Protein AF-A0A7X0GQJ8-F1 (afdb_monomer_lite)

pLDDT: mean 84.43, std 13.4, range [57.69, 96.06]

Secondary structure (DSSP, 8-state):
-EEEEEE-S-HHHHHHHHHHHTT-TTEEEEEEE-SSTTHHHHH--

Structure (mmCIF, N/CA/C/O backbone):
data_AF-A0A7X0GQJ8-F1
#
_entry.id   AF-A0A7X0GQJ8-F1
#
loop_
_atom_site.group_PDB
_atom_site.id
_atom_site.type_symbol
_atom_site.label_atom_id
_atom_site.label_alt_id
_atom_site.label_comp_id
_atom_site.label_asym_id
_atom_site.label_entity_id
_atom_site.label_seq_id
_atom_site.pdbx_PDB_ins_code
_atom_site.Cartn_x
_atom_site.Cartn_y
_atom_site.Cartn_z
_atom_site.occupancy
_atom_site.B_iso_or_equiv
_atom_site.auth_seq_id
_atom_site.auth_comp_id
_atom_site.auth_asym_id
_atom_site.auth_atom_id
_atom_site.pdbx_PDB_model_num
ATOM 1 N N . MET A 1 1 ? -8.603 11.986 5.030 1.00 80.81 1 MET A N 1
ATOM 2 C CA . MET A 1 1 ? -8.347 10.724 4.315 1.00 80.81 1 MET A CA 1
ATOM 3 C C . MET A 1 1 ? -7.312 10.974 3.234 1.00 80.81 1 MET A C 1
ATOM 5 O O . MET A 1 1 ? -7.593 11.659 2.255 1.00 80.81 1 MET A O 1
ATOM 9 N N . ILE A 1 2 ? -6.096 10.506 3.488 1.00 91.81 2 ILE A N 1
ATOM 10 C CA . ILE A 1 2 ? -4.885 10.686 2.699 1.00 91.81 2 ILE A CA 1
ATOM 11 C C . ILE A 1 2 ? -4.575 9.332 2.062 1.00 91.81 2 ILE A C 1
ATOM 13 O O . ILE A 1 2 ? -4.412 8.333 2.758 1.00 91.81 2 ILE A O 1
ATOM 17 N N . ARG A 1 3 ? -4.512 9.298 0.731 1.00 90.81 3 ARG A N 1
ATOM 18 C CA . ARG A 1 3 ? -4.210 8.084 -0.035 1.00 90.81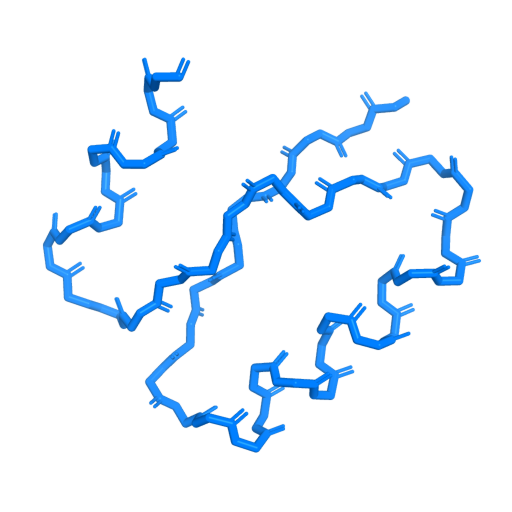 3 ARG A CA 1
ATOM 19 C C . ARG A 1 3 ? -2.714 8.043 -0.309 1.00 90.81 3 ARG A C 1
ATOM 21 O O . ARG A 1 3 ? -2.172 9.003 -0.856 1.00 90.81 3 ARG A O 1
ATOM 28 N N . VAL A 1 4 ? -2.056 6.956 0.076 1.00 90.31 4 VAL A N 1
ATOM 29 C CA . VAL A 1 4 ? -0.594 6.844 0.038 1.00 90.31 4 VAL A CA 1
ATOM 30 C C . VAL A 1 4 ? -0.178 5.646 -0.804 1.00 90.31 4 VAL A C 1
ATOM 32 O O . VAL A 1 4 ? -0.679 4.535 -0.633 1.00 90.31 4 VAL A O 1
ATOM 35 N N . LEU A 1 5 ? 0.777 5.876 -1.704 1.00 90.88 5 LEU A N 1
ATOM 36 C CA . LEU A 1 5 ? 1.543 4.814 -2.339 1.00 90.88 5 LEU A CA 1
ATOM 37 C C . LEU A 1 5 ? 2.769 4.530 -1.472 1.00 90.88 5 LEU A C 1
ATOM 39 O O . LEU A 1 5 ? 3.616 5.406 -1.289 1.00 90.88 5 LEU A O 1
ATOM 43 N N . LEU A 1 6 ? 2.873 3.310 -0.952 1.00 90.62 6 LEU A N 1
ATOM 44 C CA . LEU A 1 6 ? 4.001 2.911 -0.124 1.00 90.62 6 LEU A CA 1
ATOM 45 C C . LEU A 1 6 ? 5.098 2.276 -0.983 1.00 90.62 6 LEU A C 1
ATOM 47 O O . LEU A 1 6 ? 4.922 1.202 -1.561 1.00 90.62 6 LEU A O 1
ATOM 51 N N . VAL A 1 7 ? 6.248 2.943 -1.039 1.00 90.44 7 VAL A N 1
ATOM 52 C CA . VAL A 1 7 ? 7.381 2.547 -1.877 1.00 90.44 7 VAL A CA 1
ATOM 53 C C . VAL A 1 7 ? 8.564 2.178 -1.000 1.00 90.44 7 VAL A C 1
ATOM 55 O O . VAL A 1 7 ? 9.131 3.032 -0.324 1.00 90.44 7 VAL A O 1
ATOM 58 N N . GLU A 1 8 ? 8.946 0.905 -1.025 1.00 90.62 8 GLU A N 1
ATOM 59 C CA . GLU A 1 8 ? 10.151 0.425 -0.346 1.00 90.62 8 GLU A CA 1
ATOM 60 C C . GLU A 1 8 ? 10.679 -0.831 -1.054 1.00 90.62 8 GLU A C 1
ATOM 62 O O . GLU A 1 8 ? 9.919 -1.751 -1.345 1.00 90.62 8 GLU A O 1
ATOM 67 N N . GLN A 1 9 ? 11.981 -0.906 -1.304 1.00 89.38 9 GLN A N 1
ATOM 68 C CA . GLN A 1 9 ? 12.715 -2.072 -1.782 1.00 89.38 9 GLN A CA 1
ATOM 69 C C . GLN A 1 9 ? 12.652 -3.260 -0.807 1.00 89.38 9 GLN A C 1
ATOM 71 O O . GLN A 1 9 ? 12.426 -4.396 -1.231 1.00 89.38 9 GLN A O 1
ATOM 76 N N . THR A 1 10 ? 12.803 -3.042 0.500 1.00 92.44 10 THR A N 1
ATOM 77 C CA . THR A 1 10 ? 12.834 -4.134 1.482 1.00 92.44 10 THR A CA 1
ATOM 78 C C . THR A 1 10 ? 11.425 -4.527 1.905 1.00 92.44 10 THR A C 1
ATOM 80 O O . THR A 1 10 ? 10.720 -3.783 2.584 1.00 92.44 10 THR A O 1
ATOM 83 N N . ARG A 1 11 ? 11.020 -5.764 1.590 1.00 89.88 11 ARG A N 1
ATOM 84 C CA . ARG A 1 11 ? 9.679 -6.285 1.922 1.00 89.88 11 ARG A CA 1
ATOM 85 C C . ARG A 1 11 ? 9.337 -6.200 3.413 1.00 89.88 11 ARG A C 1
ATOM 87 O O . ARG A 1 11 ? 8.201 -5.891 3.750 1.00 89.88 11 ARG A O 1
ATOM 94 N N . LEU A 1 12 ? 10.302 -6.481 4.292 1.00 94.06 12 LEU A N 1
ATOM 95 C CA . LEU A 1 12 ? 10.094 -6.418 5.742 1.00 94.06 12 LEU A CA 1
ATOM 96 C C . LEU A 1 12 ? 9.782 -4.988 6.201 1.00 94.06 12 LEU A C 1
ATOM 98 O O . LEU A 1 12 ? 8.827 -4.771 6.938 1.00 94.06 12 LEU A O 1
ATOM 102 N N . VAL A 1 13 ? 10.574 -4.023 5.732 1.00 93.88 13 VAL A N 1
ATOM 103 C CA . VAL A 1 13 ? 10.424 -2.606 6.082 1.00 93.88 13 VAL A CA 1
ATOM 104 C C . VAL A 1 13 ? 9.113 -2.063 5.518 1.00 93.88 13 VAL A C 1
ATOM 106 O O . VAL A 1 13 ? 8.371 -1.390 6.227 1.00 93.88 13 VAL A O 1
ATOM 109 N N . ARG A 1 14 ? 8.765 -2.441 4.284 1.00 93.19 14 ARG A N 1
ATOM 110 C CA . ARG A 1 14 ? 7.477 -2.094 3.680 1.00 93.19 14 ARG A CA 1
ATOM 111 C C . ARG A 1 14 ? 6.293 -2.612 4.494 1.00 93.19 14 ARG A C 1
ATOM 113 O O . ARG A 1 14 ? 5.384 -1.851 4.797 1.00 93.19 14 ARG A O 1
ATOM 120 N N . GLY A 1 15 ? 6.337 -3.876 4.914 1.00 92.62 15 GLY A N 1
ATOM 121 C CA . GLY A 1 15 ? 5.297 -4.456 5.764 1.00 92.62 15 GLY A CA 1
ATOM 122 C C . GLY A 1 15 ? 5.180 -3.757 7.121 1.00 92.62 15 GLY A C 1
ATOM 123 O O . GLY A 1 15 ? 4.070 -3.544 7.602 1.00 92.62 15 GLY A O 1
ATOM 124 N N . ALA A 1 16 ? 6.305 -3.345 7.714 1.00 95.94 16 ALA A N 1
ATOM 125 C CA . ALA A 1 16 ? 6.306 -2.578 8.958 1.00 95.94 16 ALA A CA 1
ATOM 126 C C . ALA A 1 16 ? 5.643 -1.201 8.788 1.00 95.94 16 ALA A C 1
ATOM 128 O O . ALA A 1 16 ? 4.834 -0.809 9.625 1.00 95.94 16 ALA A O 1
ATOM 129 N N . PHE A 1 17 ? 5.924 -0.496 7.688 1.00 95.19 17 PHE A N 1
ATOM 130 C CA . PHE A 1 17 ? 5.255 0.769 7.383 1.00 95.19 17 PHE A CA 1
ATOM 131 C C . PHE A 1 17 ? 3.762 0.585 7.112 1.00 95.19 17 PHE A C 1
ATOM 133 O O . PHE A 1 17 ? 2.966 1.314 7.691 1.00 95.19 17 PHE A O 1
ATOM 140 N N . ALA A 1 18 ? 3.365 -0.403 6.306 1.00 93.88 18 ALA A N 1
ATOM 141 C CA . ALA A 1 18 ? 1.952 -0.684 6.050 1.00 93.88 18 ALA A CA 1
ATOM 142 C C . ALA A 1 18 ? 1.184 -0.971 7.352 1.00 93.88 18 ALA A C 1
ATOM 144 O O . ALA A 1 18 ? 0.106 -0.423 7.568 1.00 93.88 18 ALA A O 1
ATOM 145 N N . ALA A 1 19 ? 1.771 -1.770 8.250 1.00 95.19 19 ALA A N 1
ATOM 146 C CA . ALA A 1 19 ? 1.185 -2.071 9.553 1.00 95.19 19 ALA A CA 1
ATOM 147 C C . ALA A 1 19 ? 1.138 -0.852 10.484 1.00 95.19 19 ALA A C 1
ATOM 149 O O . ALA A 1 19 ? 0.169 -0.688 11.212 1.00 95.19 19 ALA A O 1
ATOM 150 N N . SER A 1 20 ? 2.162 0.007 10.477 1.00 95.81 20 SER A N 1
ATOM 151 C CA . SER A 1 20 ? 2.154 1.234 11.282 1.00 95.81 20 SER A CA 1
ATOM 152 C C . SER A 1 20 ? 1.104 2.227 10.788 1.00 95.81 20 SER A C 1
ATOM 154 O O . SER A 1 20 ? 0.445 2.863 11.599 1.00 95.81 20 SER A O 1
ATOM 156 N N . LEU A 1 21 ? 0.950 2.365 9.470 1.00 94.50 21 LEU A N 1
ATOM 157 C CA . LEU A 1 21 ? 0.002 3.296 8.860 1.00 94.50 21 LEU A CA 1
ATOM 158 C C . LEU A 1 21 ? -1.446 2.818 8.983 1.00 94.50 21 LEU A C 1
ATOM 160 O O . LEU A 1 21 ? -2.346 3.645 8.985 1.00 94.50 21 LEU A O 1
ATOM 164 N N . SER A 1 22 ? -1.690 1.512 9.137 1.00 91.62 22 SER A N 1
ATOM 165 C CA . SER A 1 22 ? -3.049 0.986 9.328 1.00 91.62 22 SER A CA 1
ATOM 166 C C . SER A 1 22 ? -3.676 1.355 10.679 1.00 91.62 22 SER A C 1
ATOM 168 O O . SER A 1 22 ? -4.809 0.961 10.938 1.00 91.62 22 SER A O 1
ATOM 170 N N . TRP A 1 23 ? -2.922 2.009 11.568 1.00 95.38 23 TRP A N 1
ATOM 171 C CA . TRP A 1 23 ? -3.401 2.508 12.861 1.00 95.38 23 TRP A CA 1
ATOM 172 C C . TRP A 1 23 ? -3.875 3.960 12.774 1.00 95.38 23 TRP A C 1
ATOM 174 O O . TRP A 1 23 ? -4.520 4.442 13.701 1.00 95.38 23 TRP A O 1
ATOM 184 N N . GLU A 1 24 ? -3.561 4.645 11.675 1.00 96.06 24 GLU A N 1
ATOM 185 C CA . GLU A 1 24 ? -3.997 6.010 11.422 1.00 96.06 24 GLU A CA 1
ATOM 186 C C . GLU A 1 24 ? -5.338 5.968 10.681 1.00 96.06 24 GLU A C 1
ATOM 188 O O . GLU A 1 24 ? -5.422 5.522 9.535 1.00 96.06 24 GLU A O 1
ATOM 193 N N . ASP A 1 25 ? -6.402 6.445 11.329 1.00 94.44 25 ASP A N 1
ATOM 194 C CA . ASP A 1 25 ? -7.767 6.414 10.781 1.00 94.44 25 ASP A CA 1
ATOM 195 C C . ASP A 1 25 ? -7.935 7.264 9.509 1.00 94.44 25 ASP A C 1
ATOM 197 O O . ASP A 1 25 ? -8.913 7.129 8.768 1.00 94.44 25 ASP A O 1
ATOM 201 N N . ASP A 1 26 ? -7.003 8.181 9.249 1.00 95.81 26 ASP A N 1
ATOM 202 C CA . ASP A 1 26 ? -7.036 9.082 8.110 1.00 95.81 26 ASP A CA 1
ATOM 203 C C . ASP A 1 26 ? -6.092 8.680 6.973 1.00 95.81 26 ASP A C 1
ATOM 205 O O . ASP A 1 26 ? -6.092 9.384 5.959 1.00 95.81 26 ASP A O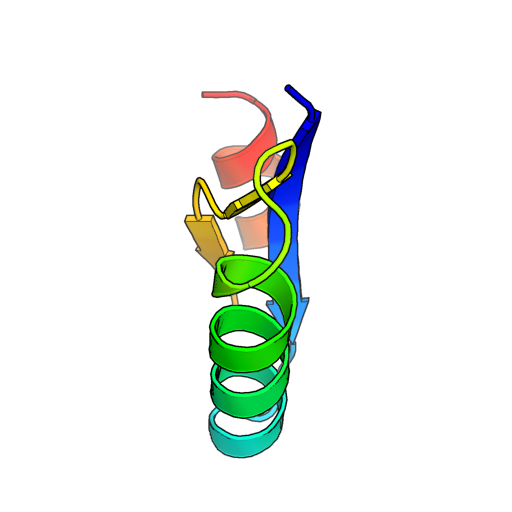 1
ATOM 209 N N . ILE A 1 27 ? -5.361 7.562 7.074 1.00 94.81 27 ILE A N 1
ATOM 210 C CA . ILE A 1 27 ? -4.427 7.088 6.044 1.00 94.81 27 ILE A CA 1
ATOM 211 C C . ILE A 1 27 ? -4.914 5.787 5.403 1.00 94.81 27 ILE A C 1
ATOM 213 O O . ILE A 1 27 ? -5.236 4.807 6.063 1.00 94.81 27 ILE A O 1
ATOM 217 N N . GLU A 1 28 ? -4.884 5.754 4.071 1.00 93.31 28 GLU A N 1
ATOM 218 C CA . GLU A 1 28 ? -5.147 4.553 3.282 1.00 93.31 28 GLU A CA 1
ATOM 219 C C . GLU A 1 28 ? -3.939 4.239 2.392 1.00 93.31 28 GLU A C 1
ATOM 221 O O . GLU A 1 28 ? -3.589 5.014 1.495 1.00 93.31 28 GLU A O 1
ATOM 226 N N . VAL A 1 29 ? -3.305 3.083 2.609 1.00 91.19 29 VAL A N 1
ATOM 227 C CA . VAL A 1 29 ? -2.277 2.562 1.698 1.00 91.19 29 VAL A CA 1
ATOM 228 C C . VAL A 1 29 ? -2.979 1.908 0.512 1.00 91.1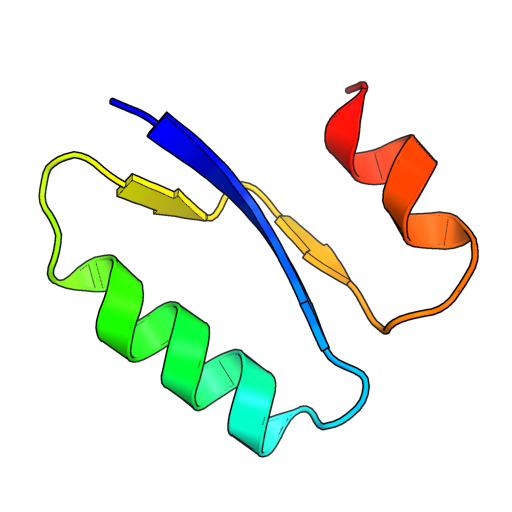9 29 VAL A C 1
ATOM 230 O O . VAL A 1 29 ? -3.501 0.801 0.615 1.00 91.19 29 VAL A O 1
ATOM 233 N N . VAL A 1 30 ? -2.997 2.600 -0.624 1.00 90.00 30 VAL A N 1
ATOM 234 C CA . VAL A 1 30 ? -3.750 2.164 -1.814 1.00 90.00 30 VAL A CA 1
ATOM 235 C C . VAL A 1 30 ? -2.951 1.226 -2.710 1.00 90.00 30 VAL A C 1
ATOM 237 O O . VAL A 1 30 ? -3.516 0.484 -3.512 1.00 90.00 30 VAL A O 1
ATOM 240 N N . ALA A 1 31 ? -1.627 1.250 -2.578 1.00 87.38 31 ALA A N 1
ATOM 241 C CA . ALA A 1 31 ? -0.736 0.343 -3.270 1.00 87.38 31 ALA A CA 1
ATOM 242 C C . ALA A 1 31 ? 0.624 0.274 -2.570 1.00 87.38 31 ALA A C 1
ATOM 244 O O . ALA A 1 31 ? 1.093 1.233 -1.9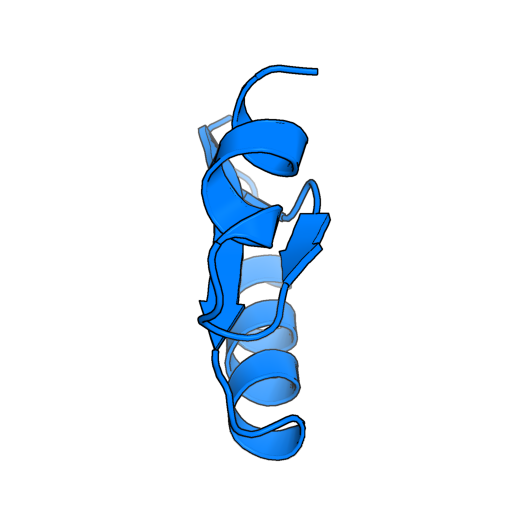55 1.00 87.38 31 ALA A O 1
ATOM 245 N N . GLU A 1 32 ? 1.274 -0.872 -2.735 1.00 88.88 32 GLU A N 1
ATOM 246 C CA . GLU A 1 32 ? 2.675 -1.083 -2.398 1.00 88.88 32 GLU A CA 1
ATOM 247 C C . GLU A 1 32 ? 3.480 -1.305 -3.681 1.00 88.88 32 GLU A C 1
ATOM 249 O O . GLU A 1 32 ? 3.002 -1.965 -4.615 1.00 88.88 32 GLU A O 1
ATOM 254 N N . ALA A 1 33 ? 4.697 -0.771 -3.716 1.00 85.00 33 ALA A N 1
ATOM 255 C CA . ALA A 1 33 ? 5.653 -0.985 -4.793 1.00 85.00 33 ALA A CA 1
ATOM 256 C C . ALA A 1 33 ? 7.077 -1.130 -4.242 1.00 85.00 33 ALA A C 1
ATOM 25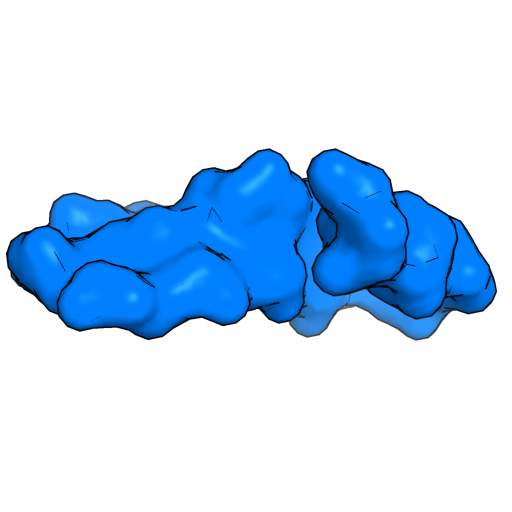8 O O . ALA A 1 33 ? 7.443 -0.572 -3.205 1.00 85.00 33 ALA A O 1
ATOM 259 N N . ASP A 1 34 ? 7.889 -1.892 -4.957 1.00 83.38 34 ASP A N 1
ATOM 260 C CA . ASP A 1 34 ? 9.339 -1.808 -4.899 1.00 83.38 34 ASP A CA 1
ATOM 261 C C . ASP A 1 34 ? 9.816 -0.513 -5.580 1.00 83.38 34 ASP A C 1
ATOM 263 O O . ASP A 1 34 ? 9.172 -0.000 -6.490 1.00 83.38 34 ASP A O 1
ATOM 267 N N . GLY A 1 35 ? 10.928 0.058 -5.100 1.00 72.12 35 GLY A N 1
ATOM 268 C CA . GLY A 1 35 ? 11.416 1.413 -5.430 1.00 72.12 35 GLY A CA 1
ATOM 269 C C . GLY A 1 35 ? 11.828 1.696 -6.879 1.00 72.12 35 GLY A C 1
ATOM 270 O O . GLY A 1 35 ? 12.575 2.641 -7.121 1.00 72.12 35 GLY A O 1
ATOM 271 N N . ASN A 1 36 ? 11.378 0.892 -7.836 1.00 68.06 36 ASN A N 1
ATOM 272 C CA . ASN A 1 36 ? 11.719 0.998 -9.247 1.00 68.06 36 ASN A CA 1
ATOM 273 C C . ASN A 1 36 ? 10.610 1.743 -10.023 1.00 68.06 36 ASN A C 1
ATOM 2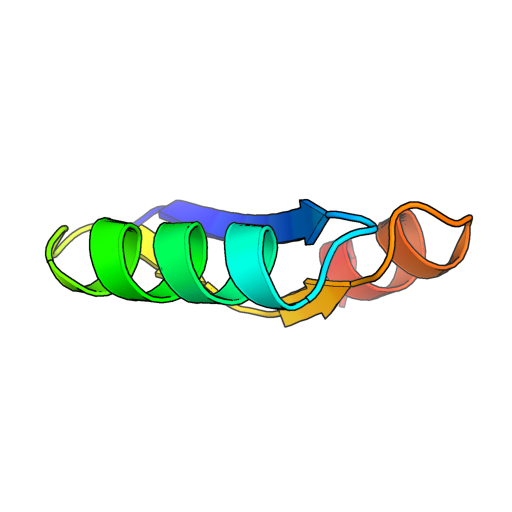75 O O . ASN A 1 36 ? 9.561 2.065 -9.477 1.00 68.06 36 ASN A O 1
ATOM 279 N N . GLY A 1 37 ? 10.834 2.045 -11.307 1.00 59.94 37 GLY A N 1
ATOM 280 C CA . GLY A 1 37 ? 9.980 2.922 -12.135 1.00 59.94 37 GLY A CA 1
ATOM 281 C C . GLY A 1 37 ? 8.473 2.600 -12.219 1.00 59.94 37 GLY A C 1
ATOM 282 O O . GLY A 1 37 ? 7.718 3.450 -12.686 1.00 59.94 37 GLY A O 1
ATOM 283 N N . ASP A 1 38 ? 8.017 1.448 -11.716 1.00 61.62 38 ASP A N 1
ATOM 284 C CA . ASP A 1 38 ? 6.597 1.078 -11.560 1.00 61.62 38 ASP A CA 1
ATOM 285 C C . ASP A 1 38 ? 5.821 1.980 -10.577 1.00 61.62 38 ASP A C 1
ATOM 287 O O . ASP A 1 38 ? 4.589 2.039 -10.602 1.00 61.62 38 ASP A O 1
ATOM 291 N N . VAL A 1 39 ? 6.538 2.728 -9.734 1.00 62.28 39 VAL A N 1
ATOM 292 C CA . VAL A 1 39 ? 5.994 3.607 -8.688 1.00 62.28 39 VAL A CA 1
ATOM 293 C C . VAL A 1 39 ? 5.044 4.678 -9.239 1.00 62.28 39 VAL A C 1
ATOM 295 O O . VAL A 1 39 ? 3.975 4.908 -8.682 1.00 62.28 39 VAL A O 1
ATOM 298 N N . LEU A 1 40 ? 5.378 5.316 -10.363 1.00 60.44 40 LEU A N 1
ATOM 299 C CA . LEU A 1 40 ? 4.551 6.397 -10.918 1.00 60.44 40 LEU A CA 1
ATOM 300 C C . LEU A 1 40 ? 3.237 5.882 -11.521 1.00 60.44 40 LEU A C 1
ATOM 302 O O . LEU A 1 40 ? 2.214 6.558 -11.425 1.00 60.44 40 LEU A O 1
ATOM 306 N N . ALA A 1 41 ? 3.240 4.672 -12.088 1.00 58.41 41 ALA A N 1
ATOM 307 C CA . ALA A 1 41 ? 2.052 4.084 -12.702 1.00 58.41 41 ALA A CA 1
ATOM 308 C C . ALA A 1 41 ? 0.979 3.721 -11.663 1.00 58.41 41 ALA A C 1
ATOM 310 O O . ALA A 1 41 ? -0.207 3.855 -11.944 1.00 58.41 41 ALA A O 1
ATOM 311 N N . ARG A 1 42 ? 1.374 3.314 -10.448 1.00 59.59 42 ARG A N 1
ATOM 312 C CA . ARG A 1 42 ? 0.433 2.973 -9.365 1.00 59.59 42 ARG A CA 1
ATOM 313 C C . ARG A 1 42 ? -0.117 4.178 -8.600 1.00 59.59 42 ARG A C 1
ATOM 315 O O . ARG A 1 42 ? -1.139 4.041 -7.943 1.00 59.59 42 ARG A O 1
ATOM 322 N N . ALA A 1 43 ? 0.538 5.337 -8.676 1.00 58.78 43 ALA A N 1
ATOM 323 C CA . ALA A 1 43 ? 0.059 6.569 -8.041 1.00 58.78 43 ALA A CA 1
ATOM 324 C C . ALA A 1 43 ? -1.000 7.321 -8.873 1.00 58.78 43 ALA A C 1
ATOM 326 O O . ALA A 1 43 ? -1.699 8.178 -8.335 1.00 58.78 43 ALA A O 1
ATOM 327 N N . LEU A 1 44 ? -1.083 7.047 -10.181 1.00 60.88 44 LEU A N 1
ATOM 328 C CA . LEU A 1 44 ? -1.894 7.797 -11.150 1.00 60.88 44 LEU A CA 1
ATOM 329 C C . LEU A 1 44 ? -3.183 7.077 -11.597 1.00 60.88 44 LEU A C 1
ATOM 331 O O . LEU A 1 44 ? -3.912 7.629 -12.422 1.00 60.88 44 LEU A O 1
ATOM 335 N N . VAL A 1 45 ? -3.454 5.872 -11.083 1.00 57.69 45 VAL A N 1
ATOM 336 C CA . VAL A 1 45 ? -4.634 5.038 -11.401 1.00 57.69 45 VAL A CA 1
ATOM 337 C C . VAL A 1 45 ? -5.516 4.904 -10.165 1.00 57.69 45 VAL A C 1
ATOM 339 O O . VAL A 1 45 ? -6.751 5.017 -10.317 1.00 57.69 45 VAL A O 1
#

Radius of gyration: 10.43 Å; chains: 1; bounding box: 21×17×26 Å

Sequence (45 aa):
MIRVLLVEQTRLVRGAFAASLSWEDDIEVVAEADGNGDVLARALV

Foldseek 3Di:
DDEDEQEAQDPVVSVVVQVVQVVPPPYDDQYYYYNDPCSVVSVPD